Protein AF-A0A6I5NAI0-F1 (afdb_monomer)

Foldseek 3Di:
DDPVVVVVVVVVVVVVVVVVVVVVVVVVVVVCVVVVVPQPFAWLQPLCVVLVHPDSVRVVVCVVVPVDPDPQFKHFPDDPPDPDTGITGRNVRSVVSVVVVVVVVVVVVVD

Secondary structure (DSSP, 8-state):
--HHHHHHHHHHHHHHHHHHHHHHHHHHHHHHHHHTTS--EEEHHHHHHHTT-SSHHHHHHHHHTTSS-BTTTEEE---TT-SS--EEEEHHHHHHHHHHHHHHHHHTT--

Nearest PDB structures (foldseek):
  4e70-assembly1_A  TM=3.479E-01  e=5.799E-01  Linum nodiflorum
  7zxt-assembly1_A  TM=1.991E-01  e=1.744E+00  Homo sapiens
  7qes-assembly1_A  TM=2.882E-01  e=3.025E+00  Homo sapiens
  8qjf-assembly1_A  TM=2.353E-01  e=7.928E+00  Homo sapiens

Radius of gyration: 25.32 Å; Cα contacts (8 Å, |Δi|>4): 84; chains: 1; bounding box: 60×29×76 Å

Structure (mmCIF, N/CA/C/O backbone):
data_AF-A0A6I5NAI0-F1
#
_entry.id   AF-A0A6I5NAI0-F1
#
loop_
_atom_site.group_PDB
_atom_site.id
_atom_site.type_symbol
_atom_site.label_atom_id
_atom_site.label_alt_id
_atom_site.label_comp_id
_atom_site.label_asym_id
_atom_site.label_entity_id
_atom_site.label_seq_id
_atom_site.pdbx_PDB_ins_code
_atom_site.Cartn_x
_atom_site.Cartn_y
_atom_site.Cartn_z
_atom_site.occupancy
_atom_site.B_iso_or_equiv
_atom_site.auth_seq_id
_atom_site.auth_comp_id
_atom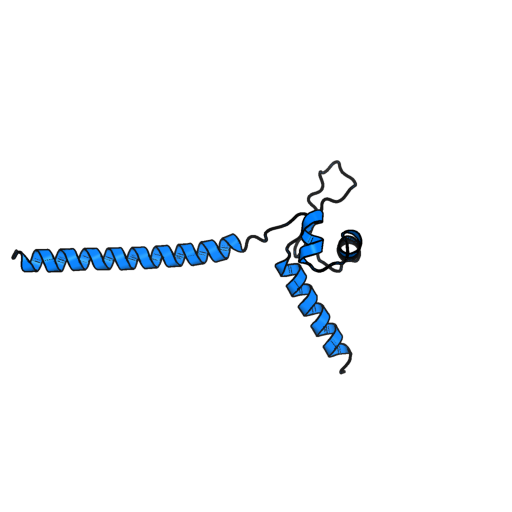_site.auth_asym_id
_atom_site.auth_atom_id
_atom_site.pdbx_PDB_model_num
ATOM 1 N N . MET A 1 1 ? -38.584 12.441 46.382 1.00 61.75 1 MET A N 1
ATOM 2 C CA . MET A 1 1 ? -37.947 11.617 45.351 1.00 61.75 1 MET A CA 1
ATOM 3 C C . MET A 1 1 ? -37.794 10.228 45.926 1.00 61.75 1 MET A C 1
ATOM 5 O O . MET A 1 1 ? -37.099 10.067 46.926 1.00 61.75 1 MET A O 1
ATOM 9 N N . ASP A 1 2 ? -38.562 9.284 45.400 1.00 90.19 2 ASP A N 1
ATOM 10 C CA . ASP A 1 2 ? -38.498 7.881 45.814 1.00 90.19 2 ASP A CA 1
ATOM 11 C C . ASP A 1 2 ? -37.162 7.283 45.338 1.00 90.19 2 ASP A C 1
ATOM 13 O O . ASP A 1 2 ? -36.663 7.609 44.262 1.00 90.19 2 ASP A O 1
ATOM 17 N N . THR A 1 3 ? -36.575 6.390 46.133 1.00 91.88 3 THR A N 1
ATOM 18 C CA . THR A 1 3 ? -35.498 5.485 45.710 1.00 91.88 3 THR A CA 1
ATOM 19 C C . THR A 1 3 ? -35.717 4.871 44.327 1.00 91.88 3 THR A C 1
ATOM 21 O O . THR A 1 3 ? -34.752 4.707 43.583 1.00 91.88 3 THR A O 1
ATOM 24 N N . ARG A 1 4 ? -36.968 4.576 43.955 1.00 93.00 4 ARG A N 1
ATOM 25 C CA . ARG A 1 4 ? -37.326 4.110 42.612 1.00 93.00 4 ARG A CA 1
ATOM 26 C C . ARG A 1 4 ? -37.072 5.158 41.525 1.00 93.00 4 ARG A C 1
ATOM 28 O O . ARG A 1 4 ? -36.457 4.825 40.518 1.00 93.00 4 ARG A O 1
ATOM 35 N N . GLU A 1 5 ? -37.492 6.405 41.739 1.00 92.50 5 GLU A N 1
ATOM 36 C CA . GLU A 1 5 ? -37.250 7.510 40.794 1.00 92.50 5 GLU A CA 1
ATOM 37 C C . GLU A 1 5 ? -35.748 7.762 40.615 1.00 92.50 5 GLU A C 1
ATOM 39 O O . GLU A 1 5 ? -35.278 7.943 39.496 1.00 92.50 5 GLU A O 1
ATOM 44 N N . LEU A 1 6 ? -34.975 7.695 41.706 1.00 93.25 6 LEU A N 1
ATOM 45 C CA . LEU A 1 6 ? -33.516 7.830 41.659 1.00 93.25 6 LEU A CA 1
ATOM 46 C C . LEU A 1 6 ? -32.861 6.722 40.826 1.00 93.25 6 LEU A C 1
ATOM 48 O O . LEU A 1 6 ? -31.915 6.975 40.081 1.00 93.25 6 LEU A O 1
ATOM 52 N N . LEU A 1 7 ? -33.366 5.494 40.944 1.00 94.31 7 LEU A N 1
ATOM 53 C CA . LEU A 1 7 ? -32.879 4.352 40.178 1.00 94.31 7 LEU A CA 1
ATOM 54 C C . LEU A 1 7 ? -33.182 4.500 38.685 1.00 94.31 7 LEU A C 1
ATOM 56 O O . LEU A 1 7 ? -32.300 4.259 37.863 1.00 94.31 7 LEU A O 1
ATOM 60 N N . GLU A 1 8 ? -34.398 4.916 38.334 1.00 95.50 8 GLU A N 1
ATOM 61 C CA . GLU A 1 8 ? -34.806 5.139 36.943 1.00 95.50 8 GLU A CA 1
ATOM 62 C C . GLU A 1 8 ? -33.977 6.257 36.289 1.00 95.50 8 GLU A C 1
ATOM 64 O O . GLU A 1 8 ? -33.497 6.097 35.164 1.00 95.50 8 GLU A O 1
ATOM 69 N N . GLU A 1 9 ? -33.712 7.343 37.018 1.00 94.81 9 GLU A N 1
ATOM 70 C CA . GLU A 1 9 ? -32.873 8.441 36.536 1.00 94.81 9 GLU A CA 1
ATOM 71 C C . GLU A 1 9 ? -31.415 8.002 36.319 1.00 94.81 9 GLU A C 1
ATOM 73 O O . GLU A 1 9 ? -30.829 8.272 35.266 1.00 94.81 9 GLU A O 1
ATOM 78 N N . LEU A 1 10 ? -30.835 7.259 37.269 1.00 94.19 10 LEU A N 1
ATOM 79 C CA . LEU A 1 10 ? -29.476 6.721 37.143 1.00 94.19 10 LEU A CA 1
ATOM 80 C C . LEU A 1 10 ? -29.346 5.750 35.964 1.00 94.19 10 LEU A C 1
ATOM 82 O O . LEU A 1 10 ? -28.357 5.816 35.229 1.00 94.19 10 LEU A O 1
ATOM 86 N N . PHE A 1 11 ? -30.336 4.880 35.748 1.00 95.31 11 PHE A N 1
ATOM 87 C CA . PHE A 1 11 ? -30.365 3.981 34.591 1.00 95.31 11 PHE A CA 1
ATOM 88 C C . PHE A 1 11 ? -30.466 4.748 33.270 1.00 95.31 11 PHE A C 1
ATOM 90 O O . PHE A 1 11 ? -29.753 4.421 32.318 1.00 95.31 11 PHE A O 1
ATOM 97 N N . GLY A 1 12 ? -31.284 5.803 33.219 1.00 95.00 12 GLY A N 1
ATOM 98 C CA . GLY A 1 12 ? -31.373 6.684 32.055 1.00 95.00 12 GLY A CA 1
ATOM 99 C C . GLY A 1 12 ? -30.033 7.346 31.721 1.00 95.00 12 GLY A C 1
ATOM 100 O O . GLY A 1 12 ? -29.590 7.322 30.570 1.00 95.00 12 GLY A O 1
ATOM 101 N N . GLN A 1 13 ? -29.334 7.866 32.733 1.00 95.75 13 GLN A N 1
ATOM 102 C CA . GLN A 1 13 ? -28.005 8.461 32.562 1.00 95.75 13 GLN A CA 1
ATOM 103 C C . GLN A 1 13 ? -26.957 7.433 32.104 1.00 95.75 13 GLN A C 1
ATOM 105 O O . GLN A 1 13 ? -26.095 7.750 31.280 1.00 95.75 13 GLN A O 1
ATOM 110 N N . LEU A 1 14 ? -27.022 6.200 32.613 1.00 96.31 14 LEU A N 1
ATOM 111 C CA . LEU A 1 14 ? -26.134 5.105 32.215 1.00 96.31 14 LEU A CA 1
ATOM 112 C C . LEU A 1 14 ? -26.323 4.718 30.746 1.00 96.31 14 LEU A C 1
ATOM 114 O O . LEU A 1 14 ? -25.332 4.628 30.020 1.00 96.31 14 LEU A O 1
ATOM 118 N N . ASN A 1 15 ? -27.571 4.568 30.297 1.00 96.44 15 ASN A N 1
ATOM 119 C CA . ASN A 1 15 ? -27.882 4.260 28.900 1.00 96.44 15 ASN A CA 1
ATOM 120 C C . ASN A 1 15 ? -27.405 5.370 27.958 1.00 96.44 15 ASN A C 1
ATOM 122 O O . ASN A 1 15 ? -26.694 5.093 26.997 1.00 96.44 15 ASN A O 1
ATOM 126 N N . ALA A 1 16 ? -27.658 6.638 28.292 1.00 95.06 16 ALA A N 1
ATOM 127 C CA . ALA A 1 16 ? -27.185 7.759 27.477 1.00 95.06 16 ALA A CA 1
ATOM 128 C C . ALA A 1 16 ? -25.647 7.794 27.350 1.00 95.06 16 ALA A C 1
ATOM 130 O O . ALA A 1 16 ? -25.086 8.143 26.302 1.00 95.06 16 ALA A O 1
ATOM 131 N N . ARG A 1 17 ? -24.931 7.417 28.420 1.00 97.00 17 ARG A N 1
ATOM 132 C CA . ARG A 1 17 ? -23.466 7.297 28.391 1.00 97.00 17 ARG A CA 1
ATOM 133 C C . ARG A 1 17 ? -23.006 6.117 27.537 1.00 97.00 17 ARG A C 1
ATOM 135 O O . ARG A 1 17 ? -22.011 6.275 26.831 1.00 97.00 17 ARG A O 1
ATOM 142 N N . LEU A 1 18 ? -23.706 4.985 27.586 1.00 97.19 18 LEU A N 1
ATOM 143 C CA . LEU A 1 18 ? -23.445 3.820 26.735 1.00 97.19 18 LEU A CA 1
ATOM 144 C C . LEU A 1 18 ? -23.613 4.168 25.252 1.00 97.19 18 LEU A C 1
ATOM 146 O O . LEU A 1 18 ? -22.654 4.005 24.501 1.00 97.19 18 LEU A O 1
ATOM 150 N N . ASP A 1 19 ? -24.731 4.782 24.863 1.00 95.94 19 ASP A N 1
ATOM 151 C CA . ASP A 1 19 ? -24.994 5.202 23.475 1.00 95.94 19 ASP A CA 1
ATOM 152 C C . ASP A 1 19 ? -23.910 6.158 22.946 1.00 95.94 19 ASP A C 1
ATOM 154 O O . ASP A 1 19 ? -23.437 6.076 21.804 1.00 95.94 19 ASP A O 1
ATOM 158 N N . THR A 1 20 ? 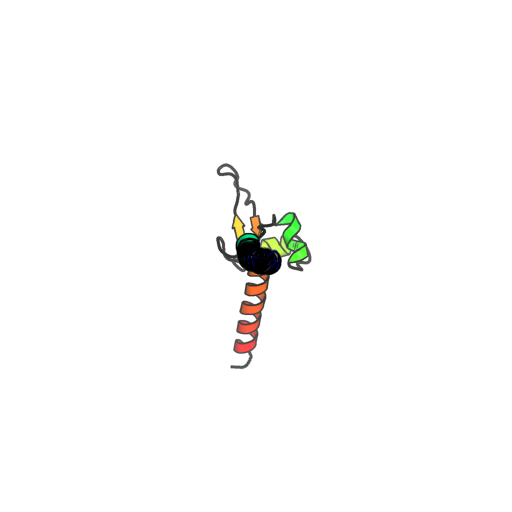-23.455 7.070 23.811 1.00 97.19 20 THR A N 1
ATOM 159 C CA . THR A 1 20 ? -22.365 7.999 23.493 1.00 97.19 20 THR A CA 1
ATOM 160 C C . THR A 1 20 ? -21.040 7.266 23.281 1.00 97.19 20 THR A C 1
ATOM 162 O O . THR A 1 20 ? -20.259 7.633 22.397 1.00 97.19 20 THR A O 1
ATOM 165 N N . ILE A 1 21 ? -20.748 6.254 24.102 1.00 96.62 21 ILE A N 1
ATOM 166 C CA . ILE A 1 21 ? -19.535 5.440 23.974 1.00 96.62 21 ILE A CA 1
ATOM 167 C C . ILE A 1 21 ? -19.588 4.626 22.685 1.00 96.62 21 ILE A C 1
ATOM 169 O O . ILE A 1 21 ? -18.617 4.667 21.933 1.00 96.62 21 ILE A O 1
ATOM 173 N N . GLU A 1 22 ? -20.704 3.962 22.386 1.00 96.38 22 GLU A N 1
ATOM 174 C CA . GLU A 1 22 ? -20.879 3.201 21.144 1.00 96.38 22 GLU A CA 1
ATOM 175 C C . GLU A 1 22 ? -20.660 4.084 19.914 1.00 96.38 22 GLU A C 1
ATOM 177 O O . GLU A 1 22 ? -19.867 3.748 19.031 1.00 96.38 22 GLU A O 1
ATOM 182 N N . SER A 1 23 ? -21.251 5.281 19.907 1.00 93.81 23 SER A N 1
ATOM 183 C CA . SER A 1 23 ? -21.065 6.256 18.828 1.00 93.81 23 SER A CA 1
ATOM 184 C C . SER A 1 23 ? -19.599 6.680 18.668 1.00 93.81 23 SER A C 1
ATOM 186 O O . SER A 1 23 ? -19.080 6.768 17.551 1.00 93.81 23 SER A O 1
ATOM 188 N N . LYS A 1 24 ? -18.887 6.913 19.780 1.00 94.00 24 LYS A N 1
ATOM 189 C CA . LYS A 1 24 ? -17.454 7.250 19.761 1.00 94.00 24 LYS A CA 1
ATOM 190 C C . LYS A 1 24 ? -16.598 6.083 19.278 1.00 94.00 24 LYS A C 1
ATOM 192 O O . LYS A 1 24 ? -15.669 6.307 18.503 1.00 94.00 24 LYS A O 1
ATOM 197 N N . VAL A 1 25 ? -16.907 4.857 19.697 1.00 94.75 25 VAL A N 1
ATOM 198 C CA . VAL A 1 25 ? -16.217 3.640 19.250 1.00 94.75 25 VAL A CA 1
ATOM 199 C C . VAL A 1 25 ? -16.417 3.439 17.750 1.00 94.75 25 VAL A C 1
ATOM 201 O O . VAL A 1 25 ? -15.439 3.208 17.045 1.00 94.75 25 VAL A O 1
ATOM 204 N N . GLN A 1 26 ? -17.630 3.626 17.231 1.00 90.88 26 GLN A N 1
ATOM 205 C CA . GLN A 1 26 ? -17.911 3.520 15.798 1.00 90.88 26 GLN A CA 1
ATOM 206 C C . GLN A 1 26 ? -17.160 4.583 14.981 1.00 90.88 26 GLN A C 1
ATOM 208 O O . GLN A 1 26 ? -16.591 4.287 13.924 1.00 90.88 26 GLN A O 1
ATOM 213 N N . ALA A 1 27 ? -17.101 5.821 15.480 1.00 84.94 27 ALA A N 1
ATOM 214 C CA . ALA A 1 27 ? -16.332 6.891 14.853 1.00 84.94 27 ALA A CA 1
ATOM 215 C C . ALA A 1 27 ? -14.825 6.594 14.867 1.00 84.94 27 ALA A C 1
ATOM 217 O O . ALA A 1 27 ? -14.151 6.815 13.862 1.00 84.94 27 ALA A O 1
ATOM 218 N N . LEU A 1 28 ? -14.299 6.055 15.972 1.00 86.75 28 LEU A N 1
ATOM 219 C CA . LEU A 1 28 ? -12.911 5.603 16.060 1.00 86.75 28 LEU A CA 1
ATOM 220 C C . LEU A 1 28 ? -12.640 4.432 15.123 1.00 86.75 28 LEU A C 1
ATOM 222 O O . LEU A 1 28 ? -11.611 4.439 14.470 1.00 86.75 28 LEU A O 1
ATOM 226 N N . HIS A 1 29 ? -13.550 3.469 14.998 1.00 83.12 29 HIS A N 1
ATOM 227 C CA . HIS A 1 29 ? -13.403 2.353 14.068 1.00 83.12 29 HIS A CA 1
ATOM 228 C C . HIS A 1 29 ? -13.388 2.840 12.614 1.00 83.12 29 HIS A C 1
ATOM 230 O O . HIS A 1 29 ? -12.548 2.425 11.821 1.00 83.12 29 HIS A O 1
ATOM 236 N N . THR A 1 30 ? -14.256 3.795 12.277 1.00 80.12 30 THR A N 1
ATOM 237 C CA . THR A 1 30 ? -14.294 4.431 10.952 1.00 80.12 30 THR A CA 1
ATOM 238 C C . THR A 1 30 ? -13.021 5.226 10.675 1.00 80.12 30 THR A C 1
ATOM 240 O O . THR A 1 30 ? -12.444 5.095 9.599 1.00 80.12 30 THR A O 1
ATOM 243 N N . ARG A 1 31 ? -12.548 6.018 11.648 1.00 76.69 31 ARG A N 1
ATOM 244 C CA . ARG A 1 31 ? -11.284 6.761 11.541 1.00 76.69 31 ARG A CA 1
ATOM 245 C C . ARG A 1 31 ? -10.100 5.826 11.456 1.00 76.69 31 ARG A C 1
ATOM 247 O O . ARG A 1 31 ? -9.273 6.030 10.594 1.00 76.69 31 ARG A O 1
ATOM 254 N N . LEU A 1 32 ? -10.043 4.782 12.271 1.00 72.94 32 LEU A N 1
ATOM 255 C CA . LEU A 1 32 ? -8.965 3.806 12.255 1.00 72.94 32 LEU A CA 1
ATOM 256 C C . LEU A 1 32 ? -8.947 3.055 10.925 1.00 72.94 32 LEU A C 1
ATOM 258 O O . LEU A 1 32 ? -7.884 2.931 10.343 1.00 72.94 32 LEU A O 1
ATOM 262 N N . ASN A 1 33 ? -10.094 2.645 10.382 1.00 68.88 33 ASN A N 1
ATOM 263 C CA . ASN A 1 33 ? -10.166 2.045 9.047 1.00 68.88 33 ASN A CA 1
ATOM 264 C C . ASN A 1 33 ? -9.835 3.054 7.929 1.00 68.88 33 ASN A C 1
ATOM 266 O O . ASN A 1 33 ? -9.260 2.671 6.914 1.00 68.88 33 ASN A O 1
ATOM 270 N N . GLY A 1 34 ? -10.153 4.339 8.110 1.00 58.06 34 GLY A N 1
ATOM 271 C CA . GLY A 1 34 ? -9.809 5.416 7.174 1.00 58.06 34 GLY A CA 1
ATOM 272 C C . GLY A 1 34 ? -8.355 5.909 7.265 1.00 58.06 34 GLY A C 1
ATOM 273 O O . GLY A 1 34 ? -7.780 6.303 6.257 1.00 58.06 34 GLY A O 1
ATOM 274 N N . GLU A 1 35 ? -7.730 5.858 8.440 1.00 52.81 35 GLU A N 1
ATOM 275 C CA . GLU A 1 35 ? -6.350 6.280 8.726 1.00 52.81 35 GLU A CA 1
ATOM 276 C C . GLU A 1 35 ? -5.364 5.110 8.567 1.00 52.81 35 GLU A C 1
ATOM 278 O O . GLU A 1 35 ? -4.242 5.320 8.105 1.00 52.81 35 GLU A O 1
ATOM 283 N N . LEU A 1 36 ? -5.790 3.859 8.807 1.00 50.47 36 LEU A N 1
ATOM 284 C CA . LEU A 1 36 ? -5.107 2.644 8.325 1.00 50.47 36 LEU A CA 1
ATOM 285 C C . LEU A 1 36 ? -5.142 2.535 6.797 1.00 50.47 36 LEU A C 1
ATOM 287 O O . LEU A 1 36 ? -4.343 1.793 6.234 1.00 50.47 36 LEU A O 1
ATOM 291 N N . ALA A 1 37 ? -6.009 3.297 6.122 1.00 51.16 37 ALA A N 1
ATOM 292 C CA . ALA A 1 37 ? -5.938 3.491 4.679 1.00 51.16 37 ALA A CA 1
ATOM 293 C C . ALA A 1 37 ? -4.878 4.532 4.272 1.00 51.16 37 ALA A C 1
ATOM 295 O O . ALA A 1 37 ? -4.814 4.914 3.100 1.00 51.16 37 ALA A O 1
ATOM 296 N N . THR A 1 38 ? -3.996 4.972 5.185 1.00 51.00 38 THR A N 1
ATOM 297 C CA . THR A 1 38 ? -2.668 5.393 4.733 1.00 51.00 38 THR A CA 1
ATOM 298 C C . THR A 1 38 ? -2.031 4.179 4.072 1.00 51.00 38 THR A C 1
ATOM 300 O O . THR A 1 38 ? -1.840 3.154 4.727 1.00 51.00 38 THR A O 1
ATOM 303 N N . PRO A 1 39 ? -1.704 4.251 2.770 1.00 57.75 39 PRO A N 1
ATOM 304 C CA . PRO A 1 39 ? -0.970 3.186 2.130 1.00 57.75 39 PRO A CA 1
ATOM 305 C C . PRO A 1 39 ? 0.229 2.852 2.984 1.00 57.75 39 PRO A C 1
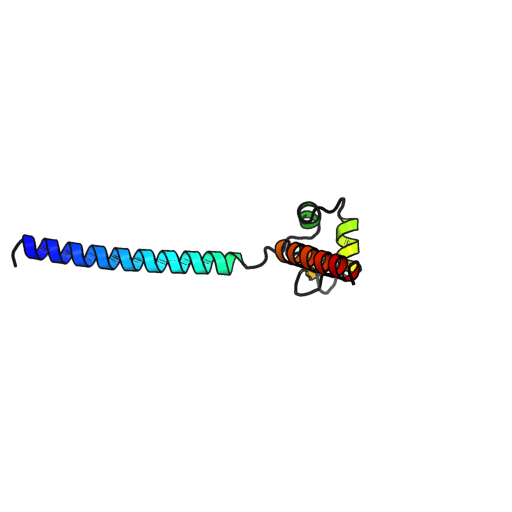ATOM 307 O O . PRO A 1 39 ? 1.086 3.719 3.203 1.00 57.75 39 PRO A O 1
ATOM 310 N N . LYS A 1 40 ? 0.316 1.614 3.464 1.00 75.25 40 LYS A N 1
ATOM 311 C CA . LYS A 1 40 ? 1.569 1.139 4.022 1.00 75.25 40 LYS A CA 1
ATOM 312 C C . LYS A 1 40 ? 2.533 1.060 2.845 1.00 75.25 40 LYS A C 1
ATOM 314 O O . LYS A 1 40 ? 2.613 0.053 2.151 1.00 75.25 40 LYS A O 1
ATOM 319 N N . LEU A 1 41 ? 3.189 2.184 2.570 1.00 89.19 41 LEU A N 1
ATOM 320 C CA . LEU A 1 41 ? 4.242 2.304 1.587 1.00 89.19 41 LEU A CA 1
ATOM 321 C C . LEU A 1 41 ? 5.396 1.462 2.112 1.00 89.19 41 LEU A C 1
ATOM 323 O O . LEU A 1 41 ? 6.088 1.848 3.053 1.00 89.19 41 LEU A O 1
ATOM 327 N N . ILE A 1 42 ? 5.562 0.284 1.527 1.00 92.44 42 ILE A N 1
ATOM 328 C CA . ILE A 1 42 ? 6.609 -0.663 1.896 1.00 92.44 42 ILE A CA 1
ATOM 329 C C . ILE A 1 42 ? 7.756 -0.489 0.909 1.00 92.44 42 ILE A C 1
ATOM 331 O O . ILE A 1 42 ? 7.542 -0.291 -0.289 1.00 92.44 42 ILE A O 1
ATOM 335 N N . LYS A 1 43 ? 8.987 -0.550 1.407 1.00 94.75 43 LYS A N 1
ATOM 336 C CA . LYS A 1 43 ? 10.175 -0.440 0.566 1.00 94.75 43 LYS A CA 1
ATOM 337 C C . LYS A 1 43 ? 10.220 -1.599 -0.438 1.00 94.75 43 LYS A C 1
ATOM 339 O O . LYS A 1 43 ? 9.815 -2.726 -0.137 1.00 94.75 43 LYS A O 1
ATOM 344 N N . LEU A 1 44 ? 10.688 -1.328 -1.657 1.00 95.25 44 LEU A N 1
ATOM 345 C CA . LEU A 1 44 ? 10.613 -2.284 -2.768 1.00 95.25 44 LEU A CA 1
ATOM 346 C C . LEU A 1 44 ? 11.267 -3.635 -2.445 1.00 95.25 44 LEU A C 1
ATOM 348 O O . LEU A 1 44 ? 10.758 -4.661 -2.886 1.00 95.25 44 LEU A O 1
ATOM 352 N N . ASN A 1 45 ? 12.347 -3.637 -1.656 1.00 93.44 45 ASN A N 1
ATOM 353 C CA . ASN A 1 45 ? 13.081 -4.828 -1.201 1.00 93.44 45 ASN A CA 1
ATOM 354 C C . ASN A 1 45 ? 12.217 -5.845 -0.428 1.00 93.44 45 ASN A C 1
ATOM 356 O O . ASN A 1 45 ? 12.523 -7.036 -0.452 1.00 93.44 45 ASN A O 1
ATOM 360 N N . GLU A 1 46 ? 11.136 -5.399 0.206 1.00 91.62 46 GLU A N 1
ATOM 361 C CA . GLU A 1 46 ? 10.157 -6.245 0.895 1.00 91.62 46 GLU A CA 1
ATOM 362 C C . GLU A 1 46 ? 8.877 -6.429 0.070 1.00 91.62 46 GLU A C 1
ATOM 364 O O . GLU A 1 46 ? 8.257 -7.495 0.093 1.00 91.62 46 GLU A O 1
ATOM 369 N N . ALA A 1 47 ? 8.484 -5.397 -0.680 1.00 93.81 47 ALA A N 1
ATOM 370 C CA . ALA A 1 47 ? 7.231 -5.365 -1.424 1.00 93.81 47 ALA A CA 1
ATOM 371 C C . ALA A 1 47 ? 7.170 -6.391 -2.568 1.00 93.81 47 ALA A C 1
ATOM 373 O O . ALA A 1 47 ? 6.106 -6.959 -2.818 1.00 93.81 47 ALA A O 1
ATOM 374 N N . TRP A 1 48 ? 8.292 -6.662 -3.250 1.00 95.25 48 TRP A N 1
ATOM 375 C CA . TRP A 1 48 ? 8.301 -7.497 -4.462 1.00 95.25 48 TRP A CA 1
ATOM 376 C C . TRP A 1 48 ? 7.744 -8.909 -4.230 1.00 95.25 48 TRP A C 1
ATOM 378 O O . TRP A 1 48 ? 7.001 -9.416 -5.071 1.00 95.25 48 TRP A O 1
ATOM 388 N N . LYS A 1 49 ? 8.035 -9.514 -3.068 1.00 93.56 49 LYS A N 1
ATOM 389 C CA . LYS A 1 49 ? 7.509 -10.835 -2.685 1.00 93.56 49 LYS A CA 1
ATOM 390 C C . LYS A 1 49 ? 5.997 -10.797 -2.495 1.00 93.56 49 LYS A C 1
ATOM 392 O O . LYS A 1 49 ? 5.292 -11.687 -2.953 1.00 93.56 49 LYS A O 1
ATOM 397 N N . ARG A 1 50 ? 5.493 -9.743 -1.846 1.00 92.62 50 ARG A N 1
ATOM 398 C CA . ARG A 1 50 ? 4.061 -9.572 -1.540 1.00 92.62 50 ARG A CA 1
ATOM 399 C C . ARG A 1 50 ? 3.223 -9.302 -2.787 1.00 92.62 50 ARG A C 1
ATOM 401 O O . ARG A 1 50 ? 2.054 -9.662 -2.832 1.00 92.62 50 ARG A O 1
ATOM 408 N N . LEU A 1 51 ? 3.831 -8.699 -3.804 1.00 91.81 51 LEU A N 1
ATOM 409 C CA . LEU A 1 51 ? 3.228 -8.528 -5.125 1.00 91.81 51 LEU A CA 1
ATOM 410 C C . LEU A 1 51 ? 3.287 -9.795 -5.993 1.00 91.81 51 LEU A C 1
ATOM 412 O O . LEU A 1 51 ? 2.771 -9.782 -7.106 1.00 91.81 51 LEU A O 1
ATOM 416 N N . GLY A 1 52 ? 3.905 -10.878 -5.513 1.00 93.12 52 GLY A N 1
ATOM 417 C CA . GLY A 1 52 ? 3.995 -12.143 -6.245 1.00 93.12 52 GLY A CA 1
ATOM 418 C C . GLY A 1 52 ? 5.046 -12.157 -7.357 1.00 93.12 52 GLY A C 1
ATOM 419 O O . GLY A 1 52 ? 4.994 -13.013 -8.239 1.00 93.12 52 GLY A O 1
ATOM 420 N N . TYR A 1 53 ? 6.012 -11.231 -7.352 1.00 95.50 53 TYR A N 1
ATOM 421 C CA . TYR A 1 53 ? 7.114 -11.273 -8.314 1.00 95.50 53 TYR A CA 1
ATOM 422 C C . TYR A 1 53 ? 8.139 -12.344 -7.939 1.00 95.50 53 TYR A C 1
ATOM 424 O O . TYR A 1 53 ? 8.464 -12.536 -6.771 1.00 95.50 53 TYR A O 1
ATOM 432 N N . LYS A 1 54 ? 8.717 -12.996 -8.957 1.00 95.62 54 LYS A N 1
ATOM 433 C CA . LYS A 1 54 ? 9.747 -14.035 -8.776 1.00 95.62 54 LYS A CA 1
ATOM 434 C C . LYS A 1 54 ? 11.018 -13.532 -8.082 1.00 95.62 54 LYS A C 1
ATOM 436 O O . LYS A 1 54 ? 11.693 -14.294 -7.402 1.00 95.62 54 LYS A O 1
ATOM 441 N N . ASN A 1 55 ? 11.374 -12.269 -8.302 1.00 96.38 55 ASN A N 1
ATOM 442 C CA . ASN A 1 55 ? 12.551 -11.625 -7.734 1.00 96.38 55 ASN A CA 1
ATOM 443 C C . ASN A 1 55 ? 12.390 -10.098 -7.750 1.00 96.38 55 ASN A C 1
ATOM 445 O O . ASN A 1 55 ? 11.477 -9.552 -8.381 1.00 96.38 55 ASN A O 1
ATOM 449 N N . TYR A 1 56 ? 13.303 -9.420 -7.054 1.00 95.56 56 TYR A N 1
ATOM 450 C CA . TYR A 1 56 ? 13.354 -7.962 -6.971 1.00 95.56 56 TYR A CA 1
ATOM 451 C C . TYR A 1 56 ? 13.425 -7.302 -8.355 1.00 95.56 56 TYR A C 1
ATOM 453 O O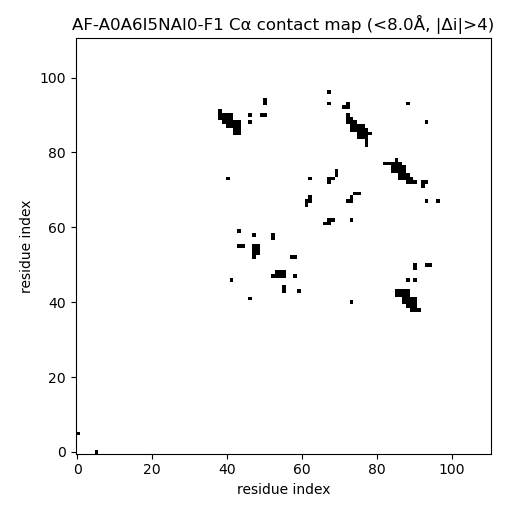 . TYR A 1 56 ? 12.651 -6.387 -8.636 1.00 95.56 56 TYR A O 1
ATOM 461 N N . ASP A 1 57 ? 14.288 -7.801 -9.244 1.00 96.31 57 ASP A N 1
ATOM 462 C CA . ASP A 1 57 ? 14.510 -7.201 -10.564 1.00 96.31 57 ASP A CA 1
ATOM 463 C C . ASP A 1 57 ? 13.271 -7.249 -11.458 1.00 96.31 57 ASP A C 1
ATOM 465 O O . ASP A 1 57 ? 13.002 -6.296 -12.187 1.00 96.31 57 ASP A O 1
ATOM 469 N N . ALA A 1 58 ? 12.464 -8.310 -11.371 1.00 96.31 58 ALA A N 1
ATOM 470 C CA . ALA A 1 58 ? 11.200 -8.399 -12.095 1.00 96.31 58 ALA A CA 1
ATOM 471 C C . ALA A 1 58 ? 10.212 -7.311 -11.645 1.00 96.31 58 ALA A C 1
ATOM 473 O O . ALA A 1 58 ? 9.552 -6.689 -12.481 1.00 96.31 58 ALA A O 1
ATOM 474 N N . CYS A 1 59 ? 10.139 -7.042 -10.339 1.00 96.56 59 CYS A N 1
ATOM 475 C CA . CYS A 1 59 ? 9.306 -5.966 -9.807 1.00 96.56 59 CYS A CA 1
ATOM 476 C C . CYS A 1 59 ? 9.872 -4.584 -10.175 1.00 96.56 59 CYS A C 1
ATOM 478 O O . CYS A 1 59 ? 9.131 -3.691 -10.589 1.00 96.56 59 CYS A O 1
ATOM 480 N N . LEU A 1 60 ? 11.194 -4.407 -10.085 1.00 96.38 60 LEU A N 1
ATOM 481 C CA . LEU A 1 60 ? 11.865 -3.167 -10.470 1.00 96.38 60 LEU A CA 1
ATOM 482 C C . LEU A 1 60 ? 11.680 -2.860 -11.962 1.00 96.38 60 LEU A C 1
ATOM 484 O O . LEU A 1 60 ? 11.439 -1.710 -12.328 1.00 96.38 60 LEU A O 1
ATOM 488 N N . TYR A 1 61 ? 11.743 -3.876 -12.824 1.00 96.50 61 TYR A N 1
ATOM 489 C CA . TYR A 1 61 ? 11.471 -3.737 -14.253 1.00 96.50 61 TYR A CA 1
ATOM 490 C C . TYR A 1 61 ? 10.059 -3.199 -14.498 1.00 96.50 61 TYR A C 1
ATOM 492 O O . TYR A 1 61 ? 9.883 -2.275 -15.289 1.00 96.50 61 TYR A O 1
ATOM 500 N N . LYS A 1 62 ? 9.052 -3.699 -13.770 1.00 96.19 62 LYS A N 1
ATOM 501 C CA . LYS A 1 62 ? 7.671 -3.205 -13.877 1.00 96.19 62 LYS A CA 1
ATOM 502 C C . LYS A 1 62 ? 7.564 -1.735 -13.508 1.00 96.19 62 LYS A C 1
ATOM 504 O O . LYS A 1 62 ? 6.993 -0.964 -14.277 1.00 96.19 62 LYS A O 1
ATOM 509 N N . ILE A 1 63 ? 8.188 -1.336 -12.406 1.00 95.94 63 ILE A N 1
ATOM 510 C CA . ILE A 1 63 ? 8.274 0.071 -12.005 1.00 95.94 63 ILE A CA 1
ATOM 511 C C . ILE A 1 63 ? 8.915 0.916 -13.115 1.00 95.94 63 ILE A C 1
ATOM 513 O O . ILE A 1 63 ? 8.319 1.890 -13.567 1.00 95.94 63 ILE A O 1
ATOM 517 N N . ARG A 1 64 ? 10.086 0.510 -13.618 1.00 94.81 64 ARG A N 1
ATOM 518 C CA . ARG A 1 64 ? 10.823 1.247 -14.660 1.00 94.81 64 ARG A CA 1
ATOM 519 C C . ARG A 1 64 ? 10.097 1.305 -16.003 1.00 94.81 64 ARG A C 1
ATOM 521 O O . ARG A 1 64 ? 10.229 2.291 -16.714 1.00 94.81 64 ARG A O 1
ATOM 528 N N . SER A 1 65 ? 9.310 0.284 -16.331 1.00 95.12 65 SER A N 1
ATOM 529 C CA . SER A 1 65 ? 8.494 0.242 -17.551 1.00 95.12 65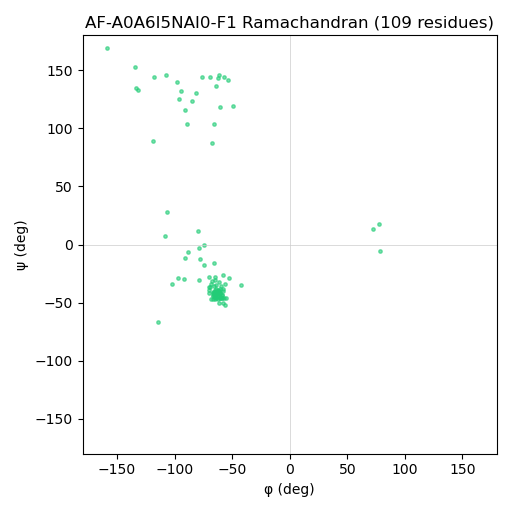 SER A CA 1
ATOM 530 C C . SER A 1 65 ? 7.252 1.145 -17.500 1.00 95.12 65 SER A C 1
ATOM 532 O O . SER A 1 65 ? 6.471 1.160 -18.447 1.00 95.12 65 SER A O 1
ATOM 534 N N . GLY A 1 66 ? 7.017 1.855 -16.389 1.00 95.12 66 GLY A N 1
ATOM 535 C CA . GLY A 1 66 ? 5.808 2.658 -16.189 1.00 95.12 66 GLY A CA 1
ATOM 536 C C . GLY A 1 66 ? 4.557 1.813 -15.938 1.00 95.12 66 GLY A C 1
ATOM 537 O O . GLY A 1 66 ? 3.433 2.322 -15.995 1.00 95.12 66 GLY A O 1
ATOM 538 N N . HIS A 1 67 ? 4.726 0.515 -15.648 1.00 95.88 67 HIS A N 1
ATOM 539 C CA . HIS A 1 67 ? 3.603 -0.362 -15.335 1.00 95.88 67 HIS A CA 1
ATOM 540 C C . HIS A 1 67 ? 2.860 0.144 -14.107 1.00 95.88 67 HIS A C 1
ATOM 542 O O . HIS A 1 67 ? 1.643 0.131 -14.155 1.00 95.88 67 HIS A O 1
ATOM 548 N N . TYR A 1 68 ? 3.539 0.662 -13.079 1.00 96.44 68 TYR A N 1
ATOM 549 C CA . TY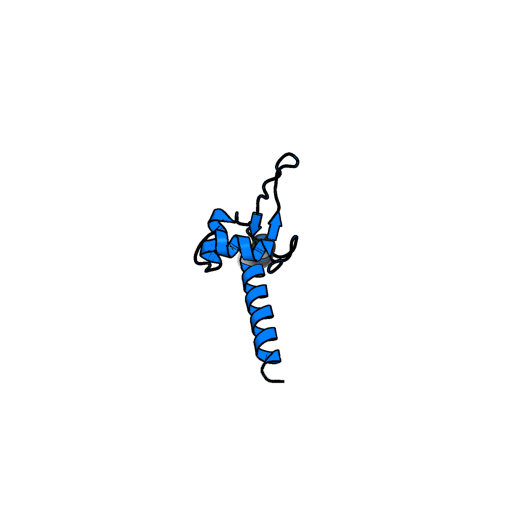R A 1 68 ? 2.942 1.357 -11.927 1.00 96.44 68 TYR A CA 1
ATOM 550 C C . TYR A 1 68 ? 3.215 2.868 -12.004 1.00 96.44 68 TYR A C 1
ATOM 552 O O . TYR A 1 68 ? 4.268 3.281 -12.485 1.00 96.44 68 TYR A O 1
ATOM 560 N N . ARG A 1 69 ? 2.276 3.707 -11.547 1.00 95.00 69 ARG A N 1
ATOM 561 C CA . ARG A 1 69 ? 2.357 5.172 -11.666 1.00 95.00 69 ARG A CA 1
ATOM 562 C C . ARG A 1 69 ? 2.950 5.799 -10.409 1.00 95.00 69 ARG A C 1
ATOM 564 O O . ARG A 1 69 ? 2.495 5.538 -9.290 1.00 95.00 69 ARG A O 1
ATOM 571 N N . VAL A 1 70 ? 3.915 6.690 -10.621 1.00 94.69 70 VAL A N 1
ATOM 572 C CA . VAL A 1 70 ? 4.534 7.497 -9.562 1.00 94.69 70 VAL A CA 1
ATOM 573 C C . VAL A 1 70 ? 3.504 8.439 -8.938 1.00 94.69 70 VAL A C 1
ATOM 575 O O . VAL A 1 70 ? 2.679 9.022 -9.639 1.00 94.69 70 VAL A O 1
ATOM 578 N N . GLY A 1 71 ? 3.512 8.536 -7.609 1.00 91.62 71 GLY A N 1
ATOM 579 C CA . GLY A 1 71 ? 2.567 9.327 -6.819 1.00 91.62 71 GLY A CA 1
ATOM 580 C C . GLY A 1 71 ? 1.197 8.671 -6.618 1.00 91.62 71 GLY A C 1
ATOM 581 O O . GLY A 1 71 ? 0.383 9.204 -5.870 1.00 91.62 71 GLY A O 1
ATOM 582 N N . LYS A 1 72 ? 0.928 7.520 -7.254 1.00 93.25 72 LYS A N 1
ATOM 583 C CA . LYS A 1 72 ? -0.317 6.758 -7.061 1.00 93.25 72 LYS A CA 1
ATOM 584 C C . LYS A 1 72 ? -0.063 5.407 -6.416 1.00 93.25 72 LYS A C 1
ATOM 586 O O . LYS A 1 72 ? -0.491 5.188 -5.290 1.00 93.25 72 LYS A O 1
ATOM 591 N N . GLU A 1 73 ? 0.618 4.522 -7.139 1.00 95.31 73 GLU A N 1
ATOM 592 C CA . GLU A 1 73 ? 0.930 3.163 -6.682 1.00 95.31 73 GLU A CA 1
ATOM 593 C C . GLU A 1 73 ? 2.338 3.063 -6.083 1.00 95.31 73 GLU A C 1
ATOM 595 O O . GLU A 1 73 ? 2.603 2.235 -5.216 1.00 95.31 73 GLU A O 1
ATOM 600 N N . ILE A 1 74 ? 3.255 3.905 -6.554 1.00 96.19 74 ILE A N 1
ATOM 601 C CA . ILE A 1 74 ? 4.658 3.894 -6.144 1.00 96.19 74 ILE A CA 1
ATOM 602 C C . ILE A 1 74 ? 5.143 5.309 -5.855 1.00 96.19 74 ILE A C 1
ATOM 604 O O . ILE A 1 74 ? 4.647 6.280 -6.428 1.00 96.19 74 ILE A O 1
ATOM 608 N N . VAL A 1 75 ? 6.141 5.431 -4.988 1.00 95.56 75 VAL A N 1
ATOM 609 C CA . VAL A 1 75 ? 6.789 6.699 -4.646 1.00 95.56 75 VAL A C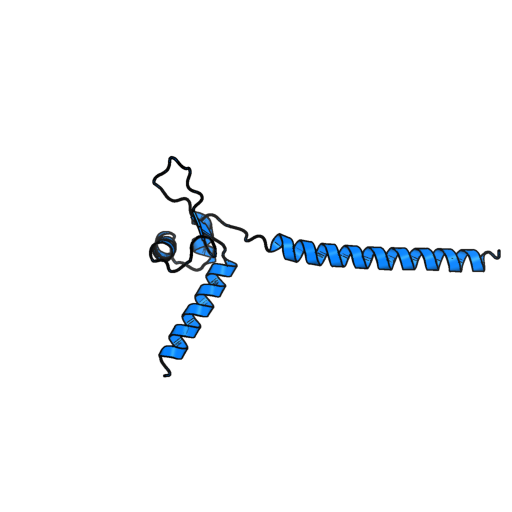A 1
ATOM 610 C C . VAL A 1 75 ? 8.295 6.496 -4.668 1.00 95.56 75 VAL A C 1
ATOM 612 O O . VAL A 1 75 ? 8.799 5.516 -4.126 1.00 95.56 75 VAL A O 1
ATOM 615 N N . ASP A 1 76 ? 9.009 7.429 -5.287 1.00 95.00 76 ASP A N 1
ATOM 616 C CA . ASP A 1 76 ? 10.460 7.512 -5.181 1.00 95.00 76 ASP A CA 1
ATOM 617 C C . ASP A 1 76 ? 10.816 8.433 -4.014 1.00 95.00 76 ASP A C 1
ATOM 619 O O . ASP A 1 76 ? 10.479 9.616 -4.035 1.00 95.00 76 ASP A O 1
ATOM 623 N N . ARG A 1 77 ? 11.456 7.887 -2.982 1.00 94.12 77 ARG A N 1
ATOM 624 C CA . ARG A 1 77 ? 11.920 8.626 -1.801 1.00 94.12 77 ARG A CA 1
ATOM 625 C C . ARG A 1 77 ? 13.439 8.796 -1.797 1.00 94.12 77 ARG A C 1
ATOM 627 O O . ARG A 1 77 ? 14.040 8.880 -0.728 1.00 94.12 77 ARG A O 1
ATOM 634 N N . ARG A 1 78 ? 14.074 8.817 -2.977 1.00 93.44 78 ARG A N 1
ATOM 635 C CA . ARG A 1 78 ? 15.520 9.045 -3.083 1.00 93.44 78 ARG A CA 1
ATOM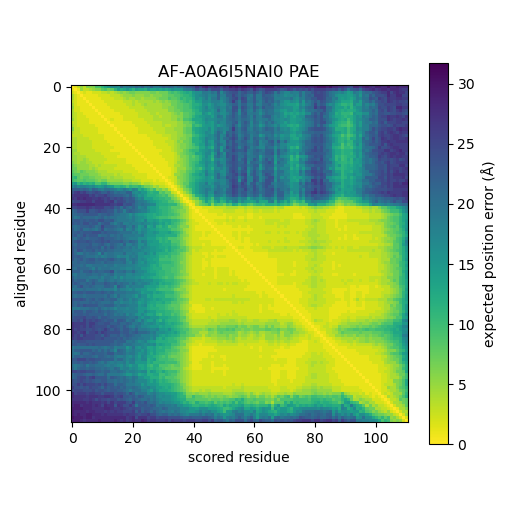 636 C C . ARG A 1 78 ? 15.931 10.330 -2.362 1.00 93.44 78 ARG A C 1
ATOM 638 O O . ARG A 1 78 ? 15.250 11.351 -2.449 1.00 93.44 78 ARG A O 1
ATOM 645 N N . SER A 1 79 ? 17.085 10.281 -1.699 1.00 92.06 79 SER A N 1
ATOM 646 C CA . SER A 1 79 ? 17.756 11.494 -1.224 1.00 92.06 79 SER A CA 1
ATOM 647 C C . SER A 1 79 ? 18.022 12.433 -2.410 1.00 92.06 79 SER A C 1
ATOM 649 O O . SER A 1 79 ? 18.391 11.931 -3.478 1.00 92.06 79 SER A O 1
ATOM 651 N N . PRO A 1 80 ? 17.925 13.766 -2.243 1.00 91.06 80 PRO A N 1
ATOM 652 C CA . PRO A 1 80 ? 18.243 14.731 -3.298 1.00 91.06 80 PRO A CA 1
ATOM 653 C C . PRO A 1 80 ? 19.635 14.544 -3.923 1.00 91.06 80 PRO A C 1
ATOM 655 O O . PRO A 1 80 ? 19.832 14.853 -5.092 1.00 91.06 80 PRO A O 1
ATOM 658 N N . SER A 1 81 ? 20.595 14.009 -3.161 1.00 92.75 81 SER A N 1
ATOM 659 C CA . SER A 1 81 ? 21.969 13.751 -3.610 1.00 92.75 81 SER A CA 1
ATOM 660 C C . SER A 1 81 ? 22.183 12.378 -4.262 1.00 92.75 81 SER A C 1
ATOM 662 O O . SER A 1 81 ? 23.269 12.103 -4.770 1.00 92.75 81 SER A O 1
ATOM 664 N N . SER A 1 82 ? 21.182 11.492 -4.251 1.00 93.50 82 SER A N 1
ATOM 665 C CA . SER A 1 82 ? 21.304 10.131 -4.780 1.00 93.50 82 SER A CA 1
ATOM 666 C C . SER A 1 82 ? 20.796 10.036 -6.216 1.00 93.50 82 SER A C 1
ATOM 668 O O . SER A 1 82 ? 19.629 10.301 -6.504 1.00 93.50 82 SER A O 1
ATOM 670 N N . SER A 1 83 ? 21.642 9.531 -7.116 1.00 89.44 83 SER A N 1
ATOM 671 C CA . SER A 1 83 ? 21.220 9.114 -8.461 1.00 89.44 83 SER A CA 1
ATOM 672 C C . SER A 1 83 ? 20.447 7.790 -8.456 1.00 89.44 83 SER A C 1
ATOM 674 O O . SER A 1 83 ? 19.745 7.471 -9.417 1.00 89.44 83 SER A O 1
ATOM 676 N N . ARG A 1 84 ? 20.552 7.009 -7.372 1.00 89.44 84 ARG A N 1
ATOM 677 C CA . ARG A 1 84 ? 19.841 5.739 -7.205 1.00 89.44 84 ARG A CA 1
ATOM 678 C C . ARG A 1 84 ? 18.433 5.989 -6.646 1.00 89.44 84 ARG A C 1
ATOM 680 O O . ARG A 1 84 ? 18.334 6.589 -5.573 1.00 89.44 84 ARG A O 1
ATOM 687 N N . PRO A 1 85 ? 17.371 5.521 -7.334 1.00 90.69 85 PRO A N 1
ATOM 688 C CA . PRO A 1 85 ? 16.001 5.600 -6.832 1.00 90.69 85 PRO A CA 1
ATOM 689 C C . PRO A 1 85 ? 15.824 4.827 -5.524 1.00 90.69 85 PRO A C 1
ATOM 691 O O . PRO A 1 85 ? 16.408 3.750 -5.376 1.00 90.69 85 PRO A O 1
ATOM 694 N N . ASP A 1 86 ? 14.963 5.323 -4.634 1.00 94.44 86 ASP A N 1
ATOM 695 C CA . ASP A 1 86 ? 14.550 4.596 -3.428 1.00 94.44 86 ASP A CA 1
ATOM 696 C C . ASP A 1 86 ? 13.040 4.353 -3.459 1.00 94.44 86 ASP A C 1
ATOM 698 O O . ASP A 1 86 ? 12.234 5.183 -3.038 1.00 94.44 86 ASP A O 1
ATOM 702 N N . TRP A 1 87 ? 12.646 3.223 -4.047 1.00 96.25 87 TRP A N 1
ATOM 703 C CA . TRP A 1 87 ? 11.248 2.933 -4.348 1.00 96.25 87 TRP A CA 1
ATOM 704 C C . TRP A 1 87 ? 10.477 2.409 -3.136 1.00 96.25 87 TRP A C 1
ATOM 706 O O . TRP A 1 87 ? 10.859 1.422 -2.503 1.00 96.25 87 TRP A O 1
ATOM 716 N N . TYR A 1 88 ? 9.321 3.021 -2.904 1.00 96.06 88 TYR A N 1
ATOM 717 C CA . TYR A 1 88 ? 8.294 2.599 -1.962 1.00 96.06 88 TYR A CA 1
ATOM 718 C C . TYR A 1 88 ? 7.002 2.286 -2.712 1.00 96.06 88 TYR A C 1
ATOM 720 O O . TYR A 1 88 ? 6.673 2.945 -3.700 1.00 96.06 88 TYR A O 1
ATOM 728 N N . VAL A 1 89 ? 6.277 1.274 -2.248 1.00 95.31 89 VAL A N 1
ATOM 729 C CA . VAL A 1 89 ? 5.174 0.663 -2.988 1.00 95.31 89 VAL A CA 1
ATOM 730 C C . VAL A 1 89 ? 3.937 0.524 -2.114 1.00 95.31 89 VAL A C 1
ATOM 732 O O . VAL A 1 89 ? 4.011 0.026 -0.992 1.00 95.31 89 VAL A O 1
ATOM 735 N N . ASP A 1 90 ? 2.800 0.932 -2.664 1.00 94.44 90 ASP A N 1
ATOM 736 C CA . ASP A 1 90 ? 1.465 0.657 -2.146 1.00 94.44 90 ASP A CA 1
ATOM 737 C C . ASP A 1 90 ? 0.979 -0.670 -2.748 1.00 94.44 90 ASP A C 1
ATOM 739 O O . ASP A 1 90 ? 0.643 -0.754 -3.933 1.00 94.44 90 ASP A O 1
ATOM 743 N N . ILE A 1 91 ? 1.006 -1.733 -1.941 1.00 91.62 91 ILE A N 1
ATOM 744 C CA . ILE A 1 91 ? 0.696 -3.096 -2.396 1.00 91.62 91 ILE A CA 1
ATOM 745 C C . ILE A 1 91 ? -0.731 -3.192 -2.935 1.00 91.62 91 ILE A C 1
ATOM 747 O O . ILE A 1 91 ? -0.945 -3.752 -4.013 1.00 91.62 91 ILE A O 1
ATOM 751 N N . GLU A 1 92 ? -1.697 -2.633 -2.211 1.00 91.25 92 GLU A N 1
ATOM 752 C CA . GLU A 1 92 ? -3.114 -2.767 -2.540 1.00 91.25 92 GLU A CA 1
ATOM 753 C C . GLU A 1 92 ? -3.439 -2.055 -3.850 1.00 91.25 92 GLU A C 1
ATOM 755 O O . GLU A 1 92 ? -4.104 -2.622 -4.725 1.00 91.25 92 GLU A O 1
ATOM 760 N N . LYS A 1 93 ? -2.908 -0.841 -4.045 1.00 92.94 93 LYS A N 1
ATOM 761 C CA . LYS A 1 93 ? -3.119 -0.114 -5.302 1.00 92.94 93 LYS A CA 1
ATOM 762 C C . LYS A 1 93 ? -2.397 -0.756 -6.481 1.00 92.94 93 LYS A C 1
ATOM 764 O O . LYS A 1 93 ? -2.962 -0.787 -7.577 1.00 92.94 93 LYS A O 1
ATOM 769 N N . CYS A 1 94 ? -1.199 -1.308 -6.282 1.00 94.00 94 CYS A N 1
ATOM 770 C CA . CYS A 1 94 ? -0.519 -2.102 -7.309 1.00 94.00 94 CYS A CA 1
ATOM 771 C C . CYS A 1 94 ? -1.382 -3.293 -7.750 1.00 94.00 94 CYS A C 1
ATOM 773 O O . CYS A 1 94 ? -1.653 -3.443 -8.941 1.00 94.00 94 CYS A O 1
ATOM 775 N N . GLN A 1 95 ? -1.902 -4.076 -6.804 1.00 92.69 95 GLN A N 1
ATOM 776 C CA .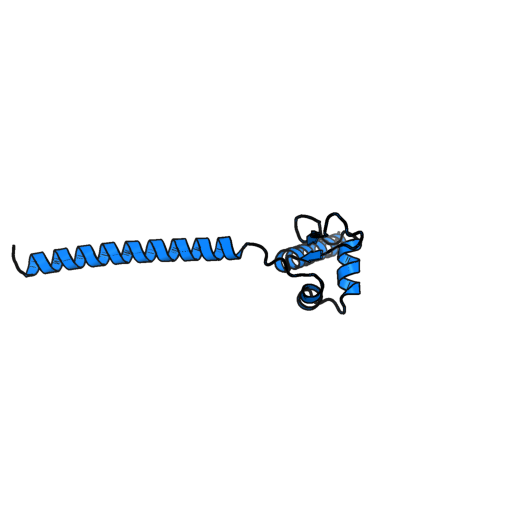 GLN A 1 95 ? -2.769 -5.220 -7.100 1.00 92.69 95 GLN A CA 1
ATOM 777 C C . GLN A 1 95 ? -4.099 -4.803 -7.749 1.00 92.69 95 GLN A C 1
ATOM 779 O O . GLN A 1 95 ? -4.587 -5.461 -8.671 1.00 92.69 95 GLN A O 1
ATOM 784 N N . ALA A 1 96 ? -4.711 -3.700 -7.307 1.00 91.88 96 ALA A N 1
ATOM 785 C CA . ALA A 1 96 ? -5.911 -3.146 -7.941 1.00 91.88 96 ALA A CA 1
ATOM 786 C C . ALA A 1 96 ? -5.646 -2.739 -9.401 1.00 91.88 96 ALA A C 1
ATOM 788 O O . ALA A 1 96 ? -6.457 -3.001 -10.298 1.00 91.88 96 ALA A O 1
ATOM 789 N N . ARG A 1 97 ? -4.480 -2.147 -9.664 1.00 94.00 97 ARG A N 1
ATOM 790 C CA . ARG A 1 97 ? -4.046 -1.791 -11.012 1.00 94.00 97 ARG A CA 1
ATOM 791 C C . ARG A 1 97 ? -3.781 -3.017 -11.879 1.00 94.00 97 ARG A C 1
ATOM 793 O O . ARG A 1 97 ? -4.211 -3.023 -13.032 1.00 94.00 97 ARG A O 1
ATOM 800 N N . ASP A 1 98 ? -3.145 -4.048 -11.335 1.00 93.31 98 ASP A N 1
ATOM 801 C CA . ASP A 1 98 ? -2.911 -5.314 -12.034 1.00 93.31 98 ASP A CA 1
ATOM 802 C C . ASP A 1 98 ? -4.232 -5.954 -12.478 1.00 93.31 98 ASP A C 1
ATOM 804 O O . ASP A 1 98 ? -4.388 -6.283 -13.657 1.00 93.31 98 ASP A O 1
ATOM 808 N N . ARG A 1 99 ? -5.229 -6.005 -11.583 1.00 92.06 99 ARG A N 1
ATOM 809 C CA . ARG A 1 99 ? -6.595 -6.459 -11.907 1.00 92.06 99 ARG A CA 1
ATOM 810 C C . ARG A 1 99 ? -7.237 -5.622 -13.017 1.00 92.06 99 ARG A C 1
ATOM 812 O O . ARG A 1 99 ? -7.776 -6.174 -13.974 1.00 92.06 99 ARG A O 1
ATOM 819 N N . THR A 1 100 ? -7.127 -4.296 -12.933 1.00 92.19 100 THR A N 1
ATOM 820 C CA . THR A 1 100 ? -7.695 -3.375 -13.934 1.00 92.19 100 THR A CA 1
ATOM 821 C C . THR A 1 100 ? -7.068 -3.572 -15.318 1.00 92.19 100 THR A C 1
ATOM 823 O O . THR A 1 100 ? -7.768 -3.603 -16.330 1.00 92.19 100 THR A O 1
ATOM 826 N N . LEU A 1 101 ? -5.741 -3.702 -15.388 1.00 89.19 101 LEU A N 1
ATOM 827 C CA . LEU A 1 101 ? -5.022 -3.895 -16.650 1.00 89.19 101 LEU A CA 1
ATOM 828 C C . LEU A 1 101 ? -5.273 -5.283 -17.250 1.00 89.19 101 LEU A C 1
ATOM 830 O O . LEU A 1 101 ? -5.383 -5.400 -18.471 1.00 89.19 101 LEU A O 1
ATOM 834 N N . ALA A 1 102 ? -5.388 -6.318 -16.415 1.00 86.12 102 ALA A N 1
ATOM 835 C CA . ALA A 1 102 ? -5.763 -7.657 -16.858 1.00 86.12 102 ALA A CA 1
ATOM 836 C C . ALA A 1 102 ? -7.169 -7.667 -17.479 1.00 86.12 102 ALA A C 1
ATOM 838 O O . ALA A 1 102 ? -7.330 -8.160 -18.595 1.00 86.12 102 ALA A O 1
ATOM 839 N N . GLY A 1 103 ? -8.150 -7.037 -16.820 1.00 83.00 103 GLY A N 1
ATOM 840 C CA . GLY A 1 103 ? -9.516 -6.917 -17.339 1.00 83.00 103 GLY A CA 1
ATOM 841 C C . GLY A 1 103 ? -9.581 -6.213 -18.698 1.00 83.00 103 GLY A C 1
ATOM 842 O O . GLY A 1 103 ? -10.218 -6.713 -19.622 1.00 83.00 103 GLY A O 1
ATOM 843 N N . LYS A 1 104 ? -8.838 -5.110 -18.874 1.00 80.06 104 LYS A N 1
ATOM 844 C CA . LYS A 1 104 ? -8.751 -4.410 -20.171 1.00 80.06 104 LYS A CA 1
ATOM 845 C C . LYS A 1 104 ? -8.179 -5.290 -21.285 1.00 80.06 104 LYS A C 1
ATOM 847 O O . LYS A 1 104 ? -8.687 -5.271 -22.399 1.00 80.06 104 LYS A O 1
ATOM 852 N N . ARG A 1 105 ? -7.132 -6.070 -20.995 1.00 73.88 105 ARG A N 1
ATOM 853 C CA . ARG A 1 105 ? -6.514 -6.976 -21.981 1.00 73.88 105 ARG A CA 1
ATOM 854 C C . ARG A 1 105 ? -7.427 -8.136 -22.366 1.00 73.88 105 ARG A C 1
ATOM 856 O O . ARG A 1 105 ? -7.366 -8.575 -23.507 1.00 73.88 105 ARG A O 1
ATOM 863 N N . ALA A 1 106 ? -8.238 -8.631 -21.432 1.00 66.00 106 ALA A N 1
ATOM 864 C CA . ALA A 1 106 ? -9.214 -9.679 -21.708 1.00 66.00 106 ALA A CA 1
ATOM 865 C C . ALA A 1 106 ? -10.336 -9.166 -22.624 1.00 66.00 106 ALA A C 1
ATOM 867 O O . ALA A 1 106 ? -10.603 -9.791 -23.644 1.00 66.00 106 ALA A O 1
ATOM 868 N N . GLY A 1 107 ? -10.907 -7.992 -22.328 1.00 62.69 107 GLY A N 1
ATOM 869 C CA . GLY A 1 107 ? -11.971 -7.401 -23.150 1.00 62.69 107 GLY A CA 1
ATOM 870 C C . GLY A 1 107 ? -11.532 -7.017 -24.568 1.00 62.69 107 GLY A C 1
ATOM 871 O O . GLY A 1 107 ? -12.331 -7.064 -25.493 1.00 62.69 107 GLY A O 1
ATOM 872 N N . MET A 1 108 ? -10.249 -6.696 -24.765 1.00 61.12 108 MET A N 1
ATOM 873 C CA . MET A 1 108 ? -9.693 -6.373 -26.086 1.00 61.12 108 MET A CA 1
ATOM 874 C C . MET A 1 108 ? -9.421 -7.610 -26.960 1.00 61.12 108 MET A C 1
ATOM 876 O O . MET A 1 108 ? -9.147 -7.461 -28.142 1.00 61.12 108 MET A O 1
ATOM 880 N N . LYS A 1 109 ? -9.454 -8.825 -26.392 1.00 59.22 109 LYS A N 1
ATOM 881 C CA . LYS A 1 109 ? -9.323 -10.086 -27.146 1.00 59.22 109 LYS A CA 1
ATOM 882 C C . LYS A 1 109 ? -10.666 -10.658 -27.607 1.00 59.22 109 LYS A C 1
ATOM 884 O O . LYS A 1 109 ? -10.672 -11.614 -28.371 1.00 59.22 109 LYS A O 1
ATOM 889 N N . THR A 1 110 ? -11.775 -10.120 -27.107 1.00 54.06 110 THR A N 1
ATOM 890 C CA . THR A 1 110 ? -13.143 -10.579 -27.396 1.00 54.06 110 THR A CA 1
ATOM 891 C C . THR A 1 110 ? -13.925 -9.607 -28.282 1.00 54.06 110 THR A C 1
ATOM 893 O O . THR A 1 110 ? -15.129 -9.784 -28.435 1.00 54.06 110 THR A O 1
ATOM 896 N N . ALA A 1 111 ? -13.263 -8.574 -28.810 1.00 47.50 111 ALA A N 1
ATOM 897 C CA . ALA A 1 111 ? -13.835 -7.553 -29.684 1.00 47.50 111 ALA A CA 1
ATOM 898 C C . ALA A 1 111 ? -13.229 -7.647 -31.086 1.00 47.50 111 ALA A C 1
ATOM 900 O O . ALA A 1 111 ? -12.020 -7.970 -31.169 1.00 47.50 111 ALA A O 1
#

pLDDT: mean 88.1, std 12.8, range [47.5, 97.19]

Solvent-accessible surface area (backbone atoms only — not comparable to full-atom values): 6333 Å² total; per-residue (Å²): 133,53,75,65,56,54,48,54,52,52,51,52,54,49,51,57,51,49,56,51,48,53,52,51,50,52,51,48,51,52,44,47,60,59,56,65,60,50,67,68,62,34,48,45,95,63,38,22,62,80,74,68,35,95,40,59,66,62,40,51,49,38,50,75,72,57,74,48,46,78,84,74,25,29,40,76,68,42,56,96,88,47,92,60,81,37,50,27,32,25,62,68,54,44,52,54,48,51,53,52,54,51,52,54,56,54,58,63,71,77,106

Sequence (111 aa):
MDTRELLEELFGQLNARLDTIESKVQALHTRLNGELATPKLIKLNEAWKRLGYKNYDACLYKIRSGHYRVGKEIVDRRSPSSSRPDWYVDIEKCQARDRTLAGKRAGMKTA

Mean predicted aligned error: 11.02 Å